Protein AF-A0A841QDM2-F1 (afdb_monomer_lite)

pLDDT: mean 86.26, std 13.37, range [43.81, 97.69]

Radius of gyration: 16.76 Å; chains: 1; bounding box: 40×32×51 Å

Secondary structure (DSSP, 8-state):
-TTPPPS-S-----HHHHHHHHHHHHHTGGGGB-HHHHHS-HHHHHHHHHHHHHS---GGGGTS-TT--GGGGB-----GGGTTEEEEEEE-SSEEEEEEEETT----EEEEEEHHHHHHHHHHHHHHHHHHHHHHHHHHHTT--

Organism: NCBI:txid104100

Foldseek 3Di:
DVPDDAFDPPFDDPLVLLLVLLVLLLVLVVLQEFVVLVVDDQVSNCCQLVCQVPPVDPPCPVRGDPPHGSCNQWPDRPTPRCVQKTWGWHDNPFKIWIWMDGHPDPDIDIDIDTPCVVSVVSVVVSVVSVVVVVVVVVVVVVPDD

Structure (mmCIF, N/CA/C/O backbone):
data_AF-A0A841QDM2-F1
#
_entry.id   AF-A0A841QDM2-F1
#
loop_
_atom_site.group_PDB
_atom_site.id
_atom_site.type_symbol
_atom_site.label_atom_id
_atom_site.label_alt_id
_atom_site.label_comp_id
_atom_site.label_asym_id
_atom_site.label_entity_id
_atom_site.label_seq_id
_atom_site.pdbx_PDB_ins_code
_atom_site.Cartn_x
_atom_site.Cartn_y
_atom_site.Cartn_z
_atom_site.occupancy
_atom_site.B_iso_or_equiv
_atom_site.auth_seq_id
_atom_site.auth_comp_id
_atom_site.auth_asym_id
_atom_site.auth_atom_id
_atom_site.pdbx_PDB_model_num
ATOM 1 N N . MET A 1 1 ? 2.039 -11.012 5.760 1.00 49.34 1 MET A N 1
ATOM 2 C CA . MET A 1 1 ? 2.157 -11.367 4.325 1.00 49.34 1 MET A CA 1
ATOM 3 C C . MET A 1 1 ? 2.892 -12.697 4.216 1.00 49.34 1 MET A C 1
ATOM 5 O O . MET A 1 1 ? 3.932 -12.818 4.847 1.00 49.34 1 MET A O 1
ATOM 9 N N . ASN A 1 2 ? 2.353 -13.704 3.515 1.00 53.72 2 ASN A N 1
ATOM 10 C CA . ASN A 1 2 ? 2.955 -15.052 3.395 1.00 53.72 2 ASN A CA 1
ATOM 11 C C . ASN A 1 2 ? 3.383 -15.689 4.737 1.00 53.72 2 ASN A C 1
ATOM 13 O O . ASN A 1 2 ? 4.485 -16.208 4.866 1.00 53.72 2 ASN A O 1
ATOM 17 N N . GLY A 1 3 ? 2.538 -15.588 5.769 1.00 55.59 3 GLY A N 1
ATOM 18 C CA . GLY A 1 3 ? 2.848 -16.091 7.116 1.00 55.59 3 GLY A CA 1
ATOM 19 C C . GLY A 1 3 ? 3.820 -15.228 7.935 1.00 55.59 3 GLY A C 1
ATOM 20 O O . GLY A 1 3 ? 3.918 -15.416 9.143 1.00 55.59 3 GLY A O 1
ATOM 21 N N . CYS A 1 4 ? 4.484 -14.233 7.336 1.00 53.91 4 CYS A N 1
ATOM 22 C CA . CYS A 1 4 ? 5.298 -13.265 8.068 1.00 53.91 4 CYS A CA 1
ATOM 23 C C . CYS A 1 4 ? 4.424 -12.155 8.665 1.00 53.91 4 CYS A C 1
ATOM 25 O O . CYS A 1 4 ? 3.693 -11.462 7.943 1.00 53.91 4 CYS A O 1
ATOM 27 N N . VAL A 1 5 ? 4.527 -11.969 9.981 1.00 67.06 5 VAL A N 1
ATOM 28 C CA . VAL A 1 5 ? 3.983 -10.807 10.692 1.00 67.06 5 VAL A CA 1
ATOM 29 C C . VAL A 1 5 ? 4.941 -9.637 10.486 1.00 67.06 5 VAL A C 1
ATOM 31 O O . VAL A 1 5 ? 6.140 -9.768 10.727 1.00 67.06 5 VAL A O 1
ATOM 34 N N . LEU A 1 6 ? 4.419 -8.511 10.001 1.00 64.44 6 LEU A N 1
ATOM 35 C CA . LEU A 1 6 ? 5.178 -7.270 9.869 1.00 64.44 6 LEU A CA 1
ATOM 36 C C . LEU A 1 6 ? 4.888 -6.386 11.087 1.00 64.44 6 LEU A C 1
ATOM 38 O O . LEU A 1 6 ? 3.729 -6.211 11.460 1.00 64.44 6 LEU A O 1
ATOM 42 N N . GLY A 1 7 ? 5.954 -5.851 11.681 1.00 54.94 7 GLY A N 1
ATOM 43 C CA . GLY A 1 7 ? 5.921 -4.919 12.806 1.00 54.94 7 GLY A CA 1
ATOM 44 C C . GLY A 1 7 ? 5.952 -5.535 14.211 1.00 54.94 7 GLY A C 1
ATOM 45 O O . GLY A 1 7 ? 5.644 -6.708 14.408 1.00 54.94 7 GLY A O 1
ATOM 46 N N . GLU A 1 8 ? 6.357 -4.739 15.207 1.00 57.28 8 GLU A N 1
ATOM 47 C CA . GLU A 1 8 ? 6.402 -5.138 16.626 1.00 57.28 8 GLU A CA 1
ATOM 48 C C . GLU A 1 8 ? 5.228 -4.547 17.415 1.00 57.28 8 GLU A C 1
ATOM 50 O O . GLU A 1 8 ? 5.129 -3.333 17.518 1.00 57.28 8 GLU A O 1
ATOM 55 N N . PHE A 1 9 ? 4.382 -5.358 18.061 1.00 56.91 9 PHE A N 1
ATOM 56 C CA . PHE A 1 9 ? 3.168 -4.923 18.794 1.00 56.91 9 PHE A CA 1
ATOM 57 C C . PHE A 1 9 ? 3.385 -3.972 20.001 1.00 56.91 9 PHE A C 1
ATOM 59 O O . PHE A 1 9 ? 2.481 -3.763 20.808 1.00 56.91 9 PHE A O 1
ATOM 66 N N . LYS A 1 10 ? 4.573 -3.385 20.166 1.00 47.97 10 LYS A N 1
ATOM 67 C CA . LYS A 1 10 ? 4.925 -2.484 21.265 1.00 47.97 10 LYS A CA 1
ATOM 68 C C . LYS A 1 10 ? 4.774 -1.022 20.843 1.00 47.97 10 LYS A C 1
ATOM 70 O O . LYS A 1 10 ? 5.720 -0.385 20.383 1.00 47.97 10 LYS A O 1
ATOM 75 N N . GLY A 1 11 ? 3.594 -0.453 21.064 1.00 51.41 11 GLY A N 1
ATOM 76 C CA . GLY A 1 11 ? 3.388 0.986 20.911 1.00 51.41 11 GLY A CA 1
ATOM 77 C C . GLY A 1 11 ? 1.936 1.395 20.749 1.00 51.41 11 GLY A C 1
ATOM 78 O O . GLY A 1 11 ? 1.173 0.714 20.076 1.00 51.41 11 GLY A O 1
ATOM 79 N N . GLY A 1 12 ? 1.573 2.526 21.351 1.00 54.81 12 GLY A N 1
ATOM 80 C CA . GLY A 1 12 ? 0.278 3.157 21.129 1.00 54.81 12 GLY A CA 1
ATOM 81 C C . GLY A 1 12 ? 0.324 4.055 19.898 1.00 54.81 12 GLY A C 1
ATOM 82 O O . GLY A 1 12 ? 1.246 4.852 19.747 1.00 54.81 12 GLY A O 1
ATOM 83 N N . VAL A 1 13 ? -0.684 3.934 19.043 1.00 64.56 13 VAL A N 1
ATOM 84 C CA . VAL A 1 13 ? -1.106 4.994 18.126 1.00 64.56 13 VAL A CA 1
ATOM 85 C C . VAL A 1 13 ? -2.523 5.361 18.496 1.00 64.56 13 VAL A C 1
ATOM 87 O O . VAL A 1 13 ? -3.289 4.505 18.944 1.00 64.56 13 VAL A O 1
ATOM 90 N N . SER A 1 14 ? -2.848 6.644 18.364 1.00 77.38 14 SER A N 1
ATOM 91 C CA . SER A 1 14 ? -4.208 7.109 18.581 1.00 77.38 14 SER A CA 1
ATOM 92 C C . SER A 1 14 ? -5.146 6.320 17.674 1.00 77.38 14 SER A C 1
ATOM 94 O O . SER A 1 14 ? -4.948 6.263 16.461 1.00 77.38 14 SER A O 1
ATOM 96 N N . LEU A 1 15 ? -6.187 5.728 18.259 1.00 82.94 15 LEU A N 1
ATOM 97 C CA . LEU A 1 15 ? -7.240 5.037 17.517 1.00 82.94 15 LEU A CA 1
ATOM 98 C C . LEU A 1 15 ? -7.808 5.922 16.394 1.00 82.94 15 LEU A C 1
ATOM 100 O O . LEU A 1 15 ? -8.088 5.427 15.307 1.00 82.94 15 LEU A O 1
ATOM 104 N N . ARG A 1 16 ? -7.882 7.239 16.634 1.00 83.75 16 ARG A N 1
ATOM 105 C CA . ARG A 1 16 ? -8.276 8.249 15.644 1.00 83.75 16 ARG A CA 1
ATOM 106 C C . ARG A 1 16 ? -7.358 8.261 14.421 1.00 83.75 16 ARG A C 1
ATOM 108 O O . ARG A 1 16 ? -7.853 8.323 13.303 1.00 83.75 16 ARG A O 1
ATOM 115 N N . ASP A 1 17 ? -6.045 8.221 14.627 1.00 84.25 17 ASP A N 1
ATOM 116 C CA . ASP A 1 17 ? -5.070 8.338 13.538 1.00 84.25 17 ASP A CA 1
ATOM 117 C C . ASP A 1 17 ? -5.052 7.056 12.707 1.00 84.25 17 ASP A C 1
ATOM 119 O O . ASP A 1 17 ? -5.096 7.115 11.482 1.00 84.25 17 ASP A O 1
ATOM 123 N N . ALA A 1 18 ? -5.081 5.891 13.366 1.00 87.19 18 ALA A N 1
ATOM 124 C CA . ALA A 1 18 ? -5.186 4.604 12.680 1.00 87.19 18 ALA A CA 1
ATOM 125 C C . ALA A 1 18 ? -6.480 4.506 11.852 1.00 87.19 18 ALA A C 1
ATOM 127 O O . ALA A 1 18 ? -6.435 4.098 10.691 1.00 87.19 18 ALA A O 1
ATOM 128 N N . TRP A 1 19 ? -7.613 4.930 12.424 1.00 89.94 19 TRP A N 1
ATOM 129 C CA . TRP A 1 19 ? -8.898 5.006 11.725 1.00 89.94 19 TRP A CA 1
ATOM 130 C C . TRP A 1 19 ? -8.836 5.966 10.528 1.00 89.94 19 TRP A C 1
ATOM 132 O O . TRP A 1 19 ? -9.226 5.594 9.423 1.00 89.94 19 TRP A O 1
ATOM 142 N N . SER A 1 20 ? -8.276 7.166 10.715 1.00 89.00 20 SER A N 1
ATOM 143 C CA . SER A 1 20 ? -8.191 8.187 9.665 1.00 89.00 20 SER A CA 1
ATOM 144 C C . SER A 1 20 ? -7.286 7.764 8.508 1.00 89.00 20 SER A C 1
ATOM 146 O O . SER A 1 20 ? -7.636 7.995 7.354 1.00 89.00 20 SER A O 1
ATOM 148 N N . ILE A 1 21 ? -6.135 7.147 8.796 1.00 90.06 21 ILE A N 1
ATOM 149 C CA . ILE A 1 21 ? -5.211 6.658 7.764 1.00 90.06 21 ILE A CA 1
ATOM 150 C C . ILE A 1 21 ? -5.860 5.525 6.968 1.00 90.06 21 ILE A C 1
ATOM 152 O O . ILE A 1 21 ? -5.791 5.514 5.741 1.00 90.06 21 ILE A O 1
ATOM 156 N N .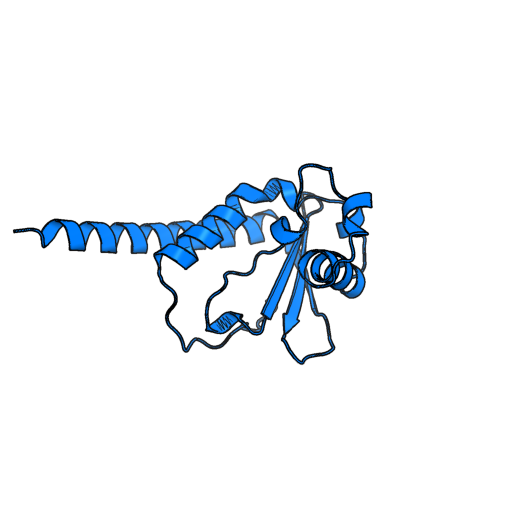 LEU A 1 22 ? -6.521 4.581 7.644 1.00 91.88 22 LEU A N 1
ATOM 157 C CA . LEU A 1 22 ? -7.167 3.469 6.954 1.00 91.88 22 LEU A CA 1
ATOM 158 C C . LEU A 1 22 ? -8.340 3.936 6.079 1.00 91.88 22 LEU A C 1
ATOM 160 O O . LEU A 1 22 ? -8.502 3.436 4.967 1.00 91.88 22 LEU A O 1
ATOM 164 N N . LEU A 1 23 ? -9.115 4.921 6.543 1.00 92.38 23 LEU A N 1
ATOM 165 C CA . LEU A 1 23 ? -10.171 5.539 5.743 1.00 92.38 23 LEU A CA 1
ATOM 166 C C . LEU A 1 23 ? -9.610 6.173 4.461 1.00 92.38 23 LEU A C 1
ATOM 168 O O . LEU A 1 23 ? -10.159 5.945 3.384 1.00 92.38 23 LEU A O 1
ATOM 172 N N . ASP A 1 24 ? -8.504 6.916 4.565 1.00 92.44 24 ASP A N 1
ATOM 173 C CA . ASP A 1 24 ? -7.834 7.531 3.412 1.00 92.44 24 ASP A CA 1
ATOM 174 C C . ASP A 1 24 ? -7.343 6.469 2.411 1.00 92.44 24 ASP A C 1
ATOM 176 O O . ASP A 1 24 ? -7.616 6.566 1.212 1.00 92.44 24 ASP A O 1
ATOM 180 N N . ILE A 1 25 ? -6.723 5.388 2.907 1.00 93.56 25 ILE A N 1
ATOM 181 C CA . ILE A 1 25 ? -6.304 4.244 2.082 1.00 93.56 25 ILE A CA 1
ATOM 182 C C . ILE A 1 25 ? -7.505 3.653 1.327 1.00 93.56 25 ILE A C 1
ATOM 184 O O . ILE A 1 25 ? -7.417 3.413 0.122 1.00 93.56 25 ILE A O 1
ATOM 188 N N . ILE A 1 26 ? -8.641 3.424 1.985 1.00 93.19 26 ILE A N 1
ATOM 189 C CA . ILE A 1 26 ? -9.825 2.845 1.329 1.00 93.19 26 ILE A CA 1
ATOM 190 C C . ILE A 1 26 ? -10.384 3.799 0.265 1.00 93.19 26 ILE A C 1
ATOM 192 O O . ILE A 1 26 ? -10.632 3.389 -0.872 1.00 93.19 26 ILE A O 1
ATOM 196 N N . GLN A 1 27 ? -10.534 5.085 0.592 1.00 93.06 27 GLN A N 1
ATOM 197 C CA . GLN A 1 27 ? -11.095 6.085 -0.324 1.00 93.06 27 GLN A CA 1
ATOM 198 C C . GLN A 1 27 ? -10.248 6.268 -1.589 1.00 93.06 27 GLN A C 1
ATOM 200 O O . GLN A 1 27 ? -10.789 6.486 -2.676 1.00 93.06 27 GLN A O 1
ATOM 205 N N . LYS A 1 28 ? -8.927 6.110 -1.475 1.00 91.75 28 LYS A N 1
ATOM 206 C CA . LYS A 1 28 ? -7.976 6.270 -2.581 1.00 91.75 28 LYS A CA 1
ATOM 207 C C . LYS A 1 28 ? -7.746 5.015 -3.416 1.00 91.75 28 LYS A C 1
ATOM 209 O O . LYS A 1 28 ? -6.875 5.027 -4.282 1.00 91.75 28 LYS A O 1
ATOM 214 N N . LYS A 1 29 ? -8.537 3.946 -3.243 1.00 91.44 29 LYS A N 1
ATOM 215 C CA . LYS A 1 29 ? -8.386 2.694 -4.013 1.00 91.44 29 LYS A CA 1
ATOM 216 C C . LYS A 1 29 ? -8.168 2.918 -5.509 1.00 91.44 29 LYS A C 1
ATOM 218 O O . LYS A 1 29 ? -7.237 2.368 -6.087 1.00 91.44 29 LYS A O 1
ATOM 223 N N . LYS A 1 30 ? -9.013 3.735 -6.143 1.00 93.19 30 LYS A N 1
ATOM 224 C CA . LYS A 1 30 ? -8.956 3.968 -7.597 1.00 93.19 30 LYS A CA 1
ATOM 225 C C . LYS A 1 30 ? -7.635 4.590 -8.058 1.00 93.19 30 LYS A C 1
ATOM 227 O O . LYS A 1 30 ? -7.236 4.374 -9.199 1.00 93.19 30 LYS A O 1
ATOM 232 N N . ASN A 1 31 ? -6.941 5.314 -7.183 1.00 93.38 31 ASN A N 1
ATOM 233 C CA . ASN A 1 31 ? -5.665 5.942 -7.509 1.00 93.38 31 ASN A CA 1
ATOM 234 C C . ASN A 1 31 ? -4.524 4.917 -7.571 1.00 93.38 31 ASN A C 1
ATOM 236 O O . ASN A 1 31 ? -3.544 5.158 -8.266 1.00 93.38 31 ASN A O 1
ATOM 240 N N . ARG A 1 32 ? -4.689 3.749 -6.929 1.00 93.38 32 ARG A N 1
ATOM 241 C CA . ARG A 1 32 ? -3.721 2.641 -6.953 1.00 93.38 32 ARG A CA 1
ATOM 242 C C . ARG A 1 32 ? -3.797 1.766 -8.202 1.00 93.38 32 ARG A C 1
ATOM 244 O O . ARG A 1 32 ? -2.940 0.904 -8.383 1.00 93.38 32 ARG A O 1
ATOM 251 N N . ILE A 1 33 ? -4.815 1.953 -9.045 1.00 95.12 33 ILE A N 1
ATOM 252 C CA . ILE A 1 33 ? -4.952 1.209 -10.299 1.00 95.12 33 ILE A CA 1
ATOM 253 C C . ILE A 1 33 ? -4.074 1.882 -11.358 1.00 95.12 33 ILE A C 1
ATOM 255 O O . ILE A 1 33 ? -4.362 3.004 -11.788 1.00 95.12 33 ILE A O 1
ATOM 259 N N . ASN A 1 34 ? -2.996 1.205 -11.754 1.00 96.25 34 ASN A N 1
ATOM 260 C CA . ASN A 1 34 ? -2.080 1.653 -12.800 1.00 96.25 34 ASN A CA 1
ATOM 261 C C . ASN A 1 34 ? -1.378 0.439 -13.430 1.00 96.25 34 ASN A C 1
ATOM 263 O O . ASN A 1 34 ? -0.520 -0.175 -12.797 1.00 96.25 34 ASN A O 1
ATOM 267 N N . LEU A 1 35 ? -1.755 0.101 -14.668 1.00 95.62 35 LEU A N 1
ATOM 268 C CA . LEU A 1 35 ? -1.248 -1.087 -15.362 1.00 95.62 35 LEU A CA 1
ATOM 269 C C . LEU A 1 35 ? 0.249 -0.981 -15.683 1.00 95.62 35 LEU A C 1
ATOM 271 O O . LEU A 1 35 ? 0.975 -1.953 -15.518 1.00 95.62 35 LEU A O 1
ATOM 275 N N . GLU A 1 36 ? 0.718 0.204 -16.071 1.00 96.75 36 GLU A N 1
ATOM 276 C CA . GLU A 1 36 ? 2.119 0.422 -16.439 1.00 96.75 36 GLU A CA 1
ATOM 277 C C . GLU A 1 36 ? 3.053 0.202 -15.244 1.00 96.75 36 GLU A C 1
ATOM 279 O O . GLU A 1 36 ? 4.029 -0.537 -15.346 1.00 96.75 36 GLU A O 1
ATOM 284 N N . ILE A 1 37 ? 2.716 0.754 -14.073 1.00 96.75 37 ILE A N 1
ATOM 285 C CA . ILE A 1 37 ? 3.457 0.480 -12.834 1.00 96.75 37 ILE A CA 1
ATOM 286 C C . ILE A 1 37 ? 3.274 -0.984 -12.421 1.00 96.75 37 ILE A C 1
ATOM 288 O O . ILE A 1 37 ? 4.222 -1.625 -11.972 1.00 96.75 37 ILE A O 1
ATOM 292 N N . TYR A 1 38 ? 2.067 -1.537 -12.568 1.00 97.25 38 TYR A N 1
ATOM 293 C CA . TYR A 1 38 ? 1.797 -2.924 -12.206 1.00 97.25 38 TYR A CA 1
ATOM 294 C C . TYR A 1 38 ? 2.655 -3.911 -13.002 1.00 97.25 38 TYR A C 1
ATOM 296 O O . TYR A 1 38 ? 3.044 -4.935 -12.454 1.00 97.25 38 TYR A O 1
ATOM 304 N N . GLU A 1 39 ? 2.991 -3.644 -14.260 1.00 97.25 39 GLU A N 1
ATOM 305 C CA . GLU A 1 39 ? 3.816 -4.540 -15.082 1.00 97.25 39 GLU A CA 1
ATOM 306 C C . GLU A 1 39 ? 5.299 -4.549 -14.678 1.00 97.25 39 GLU A C 1
ATOM 308 O O . GLU A 1 39 ? 6.008 -5.515 -14.969 1.00 97.25 39 GLU A O 1
ATOM 313 N N . MET A 1 40 ? 5.754 -3.550 -13.919 1.00 97.69 40 MET A N 1
ATOM 314 C CA . MET A 1 40 ? 7.136 -3.453 -13.450 1.00 97.69 40 MET A CA 1
ATOM 315 C C . MET A 1 40 ? 7.494 -4.540 -12.422 1.00 97.69 40 MET A C 1
ATOM 317 O O . MET A 1 40 ? 6.641 -5.153 -11.761 1.00 97.69 40 MET A O 1
ATOM 321 N N . ASP A 1 41 ? 8.793 -4.796 -12.272 1.00 97.44 41 ASP A N 1
ATOM 322 C CA . ASP A 1 41 ? 9.309 -5.650 -11.205 1.00 97.44 41 ASP A CA 1
ATOM 323 C C . ASP A 1 41 ? 9.231 -4.948 -9.834 1.00 97.44 41 ASP A C 1
ATOM 325 O O . ASP A 1 41 ? 9.073 -3.732 -9.735 1.00 97.44 41 ASP A O 1
ATOM 329 N N . TYR A 1 42 ? 9.328 -5.721 -8.749 1.00 97.62 42 TYR A N 1
ATOM 330 C CA . TYR A 1 42 ? 9.096 -5.204 -7.398 1.00 97.62 42 TYR A CA 1
ATOM 331 C C . TYR A 1 42 ? 10.092 -4.128 -6.955 1.00 97.62 42 TYR A C 1
ATOM 333 O O . TYR A 1 42 ? 9.693 -3.207 -6.242 1.00 97.62 42 TYR A O 1
ATOM 341 N N . GLU A 1 43 ? 11.361 -4.233 -7.355 1.00 97.12 43 GLU A N 1
ATOM 342 C CA . GLU A 1 43 ? 12.390 -3.247 -7.005 1.00 97.12 43 GLU A CA 1
ATOM 343 C C . GLU A 1 43 ? 12.120 -1.931 -7.744 1.00 97.12 43 GLU A C 1
ATOM 345 O O . GLU A 1 43 ? 12.150 -0.855 -7.138 1.00 97.12 43 GLU A O 1
ATOM 350 N N . THR A 1 44 ? 11.760 -2.011 -9.029 1.00 97.00 44 THR A N 1
ATOM 351 C CA . THR A 1 44 ? 11.351 -0.840 -9.812 1.00 97.00 44 THR A CA 1
ATOM 352 C C . THR A 1 44 ? 10.105 -0.175 -9.224 1.00 97.00 44 THR A C 1
ATOM 354 O O . THR A 1 44 ? 10.146 1.022 -8.958 1.00 97.00 44 THR A O 1
ATOM 357 N N . ILE A 1 45 ? 9.034 -0.922 -8.921 1.00 97.50 45 ILE A N 1
ATOM 358 C CA . ILE A 1 45 ? 7.827 -0.353 -8.282 1.00 97.50 45 ILE A CA 1
ATOM 359 C C . ILE A 1 45 ? 8.195 0.375 -6.987 1.00 97.50 45 ILE A C 1
ATOM 361 O O . ILE A 1 45 ? 7.776 1.511 -6.762 1.00 97.50 45 ILE A O 1
ATOM 365 N N . PHE A 1 46 ? 8.974 -0.282 -6.124 1.00 96.75 46 PHE A N 1
ATOM 366 C CA . PHE A 1 46 ? 9.341 0.284 -4.834 1.00 96.75 46 PHE A CA 1
ATOM 367 C C . PHE A 1 46 ? 10.146 1.574 -5.002 1.00 96.75 46 PHE A C 1
ATOM 369 O O . PHE A 1 46 ? 9.802 2.578 -4.384 1.00 96.75 46 PHE A O 1
ATOM 376 N N . SER A 1 47 ? 11.189 1.553 -5.836 1.00 95.31 47 SER A N 1
ATOM 377 C CA . SER A 1 47 ? 12.057 2.712 -6.076 1.00 95.31 47 SER A CA 1
ATOM 378 C C . SER A 1 47 ? 11.296 3.896 -6.664 1.00 95.31 47 SER A C 1
ATOM 380 O O . SER A 1 47 ? 11.332 4.965 -6.066 1.00 95.31 47 SER A O 1
ATOM 382 N N . ILE A 1 48 ? 10.530 3.726 -7.749 1.00 95.81 48 ILE A N 1
ATOM 383 C CA . ILE A 1 48 ? 9.878 4.876 -8.399 1.00 95.81 48 ILE A CA 1
ATOM 384 C C . ILE A 1 48 ? 8.848 5.565 -7.496 1.00 95.81 48 ILE A C 1
ATOM 386 O O . ILE A 1 48 ? 8.714 6.786 -7.540 1.00 95.81 48 ILE A O 1
ATOM 390 N N . ILE A 1 49 ? 8.128 4.800 -6.665 1.00 96.06 49 ILE A N 1
ATOM 391 C CA . ILE A 1 49 ? 7.156 5.362 -5.721 1.00 96.06 49 ILE A CA 1
ATOM 392 C C . ILE A 1 49 ? 7.901 6.030 -4.565 1.00 96.06 49 ILE A C 1
ATOM 394 O O . ILE A 1 49 ? 7.594 7.163 -4.198 1.00 96.06 49 ILE A O 1
ATOM 398 N N . ASN A 1 50 ? 8.898 5.346 -3.999 1.00 94.56 50 ASN A N 1
ATOM 399 C CA . ASN A 1 50 ? 9.662 5.846 -2.865 1.00 94.56 50 ASN A CA 1
ATOM 400 C C . ASN A 1 50 ? 10.422 7.135 -3.199 1.00 94.56 50 ASN A C 1
ATOM 402 O O . ASN A 1 50 ? 10.379 8.091 -2.427 1.00 94.56 50 ASN A O 1
ATOM 406 N N . ASP A 1 51 ? 11.084 7.180 -4.350 1.00 93.69 51 ASP A N 1
ATOM 407 C CA . ASP A 1 51 ? 11.913 8.312 -4.757 1.00 93.69 51 ASP A CA 1
ATOM 408 C C . ASP A 1 51 ? 11.054 9.555 -5.056 1.00 93.69 51 ASP A C 1
ATOM 410 O O . ASP A 1 51 ? 11.460 10.682 -4.758 1.00 93.69 51 ASP A O 1
ATOM 414 N N . ALA A 1 52 ? 9.821 9.357 -5.530 1.00 93.19 52 ALA A N 1
ATOM 415 C CA . ALA A 1 52 ? 8.846 10.428 -5.719 1.00 93.19 52 ALA A CA 1
ATOM 416 C C . ALA A 1 52 ? 8.293 11.008 -4.413 1.00 93.19 52 ALA A C 1
ATOM 418 O O . ALA A 1 52 ? 7.866 12.163 -4.392 1.00 93.19 52 ALA A O 1
ATOM 419 N N . ILE A 1 53 ? 8.297 10.227 -3.330 1.00 91.75 53 ILE A N 1
ATOM 420 C CA . ILE A 1 53 ? 7.856 10.683 -2.007 1.00 91.75 53 ILE A CA 1
ATOM 421 C C . ILE A 1 53 ? 9.025 11.310 -1.230 1.00 91.75 53 ILE A C 1
ATOM 423 O O . ILE A 1 53 ? 8.825 12.303 -0.531 1.00 91.75 53 ILE A O 1
ATOM 427 N N . TYR A 1 54 ? 10.239 10.758 -1.346 1.00 90.31 54 TYR A N 1
ATOM 428 C CA . TYR A 1 54 ? 11.346 11.062 -0.430 1.00 90.31 54 TYR A CA 1
ATOM 429 C C . TYR A 1 54 ? 12.635 11.581 -1.085 1.00 90.31 54 TYR A C 1
ATOM 431 O O . TYR A 1 54 ? 13.540 11.996 -0.363 1.00 90.31 54 TYR A O 1
ATOM 439 N N . SER A 1 55 ? 12.781 11.545 -2.413 1.00 85.12 55 SER A N 1
ATOM 440 C CA . SER A 1 55 ? 14.068 11.806 -3.089 1.00 85.12 55 SER A CA 1
ATOM 441 C C . SER A 1 55 ? 14.005 12.839 -4.217 1.00 85.12 55 SER A C 1
ATOM 443 O O . SER A 1 55 ? 14.963 12.964 -4.975 1.00 85.12 55 SER A O 1
ATOM 445 N N . ASN A 1 56 ? 12.925 13.628 -4.295 1.00 83.38 56 ASN A N 1
ATOM 446 C CA . ASN A 1 56 ? 12.708 14.657 -5.325 1.00 83.38 56 ASN A CA 1
ATOM 447 C C . ASN A 1 56 ? 12.833 14.125 -6.769 1.00 83.38 56 ASN A C 1
ATOM 449 O O . ASN A 1 56 ? 13.145 14.885 -7.687 1.00 83.38 56 ASN A O 1
ATOM 453 N N . ASP A 1 57 ? 12.600 12.827 -6.975 1.00 90.38 57 ASP A N 1
ATOM 454 C CA . ASP A 1 57 ? 12.598 12.206 -8.294 1.00 90.38 57 ASP A CA 1
ATOM 455 C C . ASP A 1 57 ? 11.160 12.042 -8.779 1.00 90.38 57 ASP A C 1
ATOM 457 O O . ASP A 1 57 ? 10.392 11.219 -8.288 1.00 90.38 57 ASP A O 1
ATOM 461 N N . PHE A 1 58 ? 10.790 12.835 -9.776 1.00 88.38 58 PHE A N 1
ATOM 462 C CA . PHE A 1 58 ? 9.413 12.931 -10.239 1.00 88.38 58 PHE A CA 1
ATOM 463 C C . PHE A 1 58 ? 9.115 12.056 -11.465 1.00 88.38 58 PHE A C 1
ATOM 465 O O . PHE A 1 58 ? 8.097 12.262 -12.122 1.00 88.38 58 PHE A O 1
ATOM 472 N N . ARG A 1 59 ? 9.950 11.048 -11.771 1.00 90.50 59 ARG A N 1
ATOM 473 C CA . ARG A 1 59 ? 9.743 10.142 -12.921 1.00 90.50 59 ARG A CA 1
ATOM 474 C C . ARG A 1 59 ? 8.372 9.465 -12.928 1.00 90.50 59 ARG A C 1
ATOM 476 O O . ARG A 1 59 ? 7.798 9.292 -14.000 1.00 90.50 59 ARG A O 1
ATOM 483 N N . ILE A 1 60 ? 7.826 9.130 -11.757 1.00 91.50 60 ILE A N 1
ATOM 484 C CA . ILE A 1 60 ? 6.497 8.508 -11.650 1.00 91.50 60 ILE A CA 1
ATOM 485 C C . ILE A 1 60 ? 5.383 9.382 -12.248 1.00 91.50 60 ILE A C 1
ATOM 487 O O . ILE A 1 60 ? 4.411 8.850 -12.774 1.00 91.50 60 ILE A O 1
ATOM 491 N N . TYR A 1 61 ? 5.533 10.711 -12.235 1.00 91.75 61 TYR A N 1
ATOM 492 C CA . TYR A 1 61 ? 4.532 11.654 -12.750 1.00 91.75 61 TYR A CA 1
ATOM 493 C C . TYR A 1 61 ? 4.470 11.704 -14.283 1.00 91.75 61 TYR A C 1
ATOM 495 O O . TYR A 1 61 ? 3.549 12.296 -14.831 1.00 91.75 61 TYR A O 1
ATOM 503 N N . ASN A 1 62 ? 5.390 11.024 -14.976 1.00 92.25 62 ASN A N 1
ATOM 504 C CA . ASN A 1 62 ? 5.255 10.748 -16.408 1.00 92.25 62 ASN A CA 1
ATOM 505 C C . ASN A 1 62 ? 4.334 9.544 -16.694 1.00 92.25 62 ASN A C 1
ATOM 507 O O . ASN A 1 62 ? 3.934 9.355 -17.837 1.00 92.25 62 ASN A O 1
ATOM 511 N N . ILE A 1 63 ? 4.035 8.731 -15.672 1.00 92.12 63 ILE A N 1
ATOM 512 C CA . ILE A 1 63 ? 3.284 7.467 -15.767 1.00 92.12 63 ILE A CA 1
ATOM 513 C C . ILE A 1 63 ? 1.884 7.609 -15.154 1.00 92.12 63 ILE A C 1
ATOM 515 O O . ILE A 1 63 ? 0.914 7.002 -15.611 1.00 92.12 63 ILE A O 1
ATOM 519 N N . ILE A 1 64 ? 1.762 8.382 -14.072 1.00 91.25 64 ILE A N 1
ATOM 520 C CA . ILE A 1 64 ? 0.491 8.582 -13.370 1.00 91.25 64 ILE A CA 1
ATOM 521 C C . ILE A 1 64 ? -0.227 9.840 -13.859 1.00 91.25 64 ILE A C 1
ATOM 523 O O . ILE A 1 64 ? 0.390 10.812 -14.278 1.00 91.25 64 ILE A O 1
ATOM 527 N N . GLU A 1 65 ? -1.557 9.823 -13.779 1.00 86.12 65 GLU A N 1
ATOM 528 C CA . GLU A 1 65 ? -2.398 10.974 -14.119 1.00 86.12 65 GLU A CA 1
ATOM 529 C C . GLU A 1 65 ? -2.068 12.195 -13.240 1.00 86.12 65 GLU A C 1
ATOM 531 O O . GLU A 1 65 ? -1.835 12.047 -12.043 1.00 86.12 65 GLU A O 1
ATOM 536 N N . GLU A 1 66 ? -2.164 13.408 -13.799 1.00 79.50 66 GLU A N 1
ATOM 537 C CA . GLU A 1 66 ? -1.800 14.688 -13.150 1.00 79.50 66 GLU A CA 1
ATOM 538 C C . GLU A 1 66 ? -2.485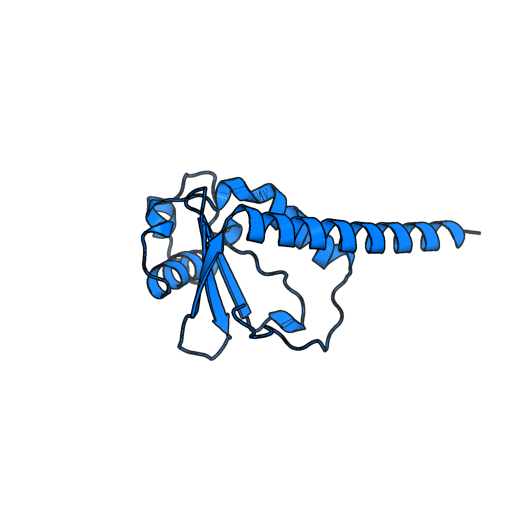 14.935 -11.788 1.00 79.50 66 GLU A C 1
ATOM 540 O O . GLU A 1 66 ? -1.978 15.667 -10.943 1.00 79.50 66 GLU A O 1
ATOM 545 N N . LYS A 1 67 ? -3.641 14.304 -11.544 1.00 83.38 67 LYS A N 1
ATOM 546 C CA . LYS A 1 67 ? -4.405 14.424 -10.290 1.00 83.38 67 LYS A CA 1
ATOM 547 C C . LYS A 1 67 ? -4.027 13.391 -9.222 1.00 83.38 67 LYS A C 1
ATOM 549 O O . LYS A 1 67 ? -4.594 13.435 -8.131 1.00 83.38 67 LYS A O 1
ATOM 554 N N . LYS A 1 68 ? -3.149 12.434 -9.535 1.00 89.12 68 LYS A N 1
ATOM 555 C CA . LYS A 1 68 ? -2.734 11.358 -8.627 1.00 89.12 68 LYS A CA 1
ATOM 556 C C . LYS A 1 68 ? -1.411 11.715 -7.962 1.00 89.12 68 LYS A C 1
ATOM 558 O O . LYS A 1 68 ? -0.517 12.279 -8.586 1.00 89.12 68 LYS A O 1
ATOM 563 N N . PHE A 1 69 ? -1.274 11.330 -6.699 1.00 91.62 69 PHE A N 1
ATOM 564 C CA . PHE A 1 69 ? -0.041 11.519 -5.942 1.00 91.62 69 PHE A CA 1
ATOM 565 C C . PHE A 1 69 ? 0.657 10.179 -5.728 1.00 91.62 69 PHE A C 1
ATOM 567 O O . PHE A 1 69 ? 0.000 9.169 -5.483 1.00 91.62 69 PHE A O 1
ATOM 574 N N . ALA A 1 70 ? 1.994 10.163 -5.735 1.00 92.88 70 ALA A N 1
ATOM 575 C CA . ALA A 1 70 ? 2.764 8.948 -5.443 1.00 92.88 70 ALA A CA 1
ATOM 576 C C . ALA A 1 70 ? 2.414 8.343 -4.064 1.00 92.88 70 ALA A C 1
ATOM 578 O O . ALA A 1 70 ? 2.411 7.126 -3.886 1.00 92.88 70 ALA A O 1
ATOM 579 N N . ALA A 1 71 ? 2.041 9.186 -3.097 1.00 92.56 71 ALA A N 1
ATOM 580 C CA . ALA A 1 71 ? 1.613 8.754 -1.768 1.00 92.56 71 ALA A CA 1
ATOM 581 C C . ALA A 1 71 ? 0.324 7.911 -1.775 1.00 92.56 71 ALA A C 1
ATOM 583 O O . ALA A 1 71 ? 0.119 7.129 -0.848 1.00 92.56 71 ALA A O 1
ATOM 584 N N . ASP A 1 72 ? -0.517 8.009 -2.810 1.00 94.25 72 ASP A N 1
ATOM 585 C CA . ASP A 1 72 ? -1.771 7.250 -2.893 1.00 94.25 72 ASP A CA 1
ATOM 586 C C . ASP A 1 72 ? -1.537 5.738 -3.072 1.00 94.25 72 ASP A C 1
ATOM 588 O O . ASP A 1 72 ? -2.426 4.934 -2.782 1.00 94.25 72 ASP A O 1
ATOM 592 N N . PHE A 1 73 ? -0.335 5.339 -3.508 1.00 94.88 73 PHE A N 1
ATOM 593 C CA . PHE A 1 73 ? 0.091 3.939 -3.567 1.00 94.88 73 PHE A CA 1
ATOM 594 C C . PHE A 1 73 ? 0.493 3.374 -2.200 1.00 94.88 73 PHE A C 1
ATOM 596 O O . PHE A 1 73 ? 0.610 2.157 -2.062 1.00 94.88 73 PHE A O 1
ATOM 603 N N . SER A 1 74 ? 0.699 4.214 -1.181 1.00 94.19 74 SER A N 1
ATOM 604 C CA . SER A 1 74 ? 0.994 3.750 0.176 1.00 94.19 74 SER A CA 1
ATOM 605 C C . SER A 1 74 ? -0.239 3.126 0.819 1.00 94.19 74 SER A C 1
ATOM 607 O O . SER A 1 74 ? -1.321 3.708 0.834 1.00 94.19 74 SER A O 1
ATOM 609 N N . VAL A 1 75 ? -0.058 1.937 1.391 1.00 91.94 75 VAL A N 1
ATOM 610 C CA . VAL A 1 75 ? -1.076 1.255 2.213 1.00 91.94 75 VAL A CA 1
ATOM 611 C C . VAL A 1 75 ? -0.582 1.033 3.644 1.00 91.94 75 VAL A C 1
ATOM 613 O O . VAL A 1 75 ? -1.108 0.202 4.386 1.00 91.94 75 VAL A O 1
ATOM 616 N N . LEU A 1 76 ? 0.466 1.761 4.032 1.00 87.88 76 LEU A N 1
ATOM 617 C CA . LEU A 1 76 ? 1.038 1.706 5.365 1.00 87.88 76 LEU A CA 1
ATOM 618 C C . LEU A 1 76 ? 0.153 2.474 6.350 1.00 87.88 76 LEU A C 1
ATOM 620 O O . LEU A 1 76 ? -0.051 3.679 6.222 1.00 87.88 76 LEU A O 1
ATOM 624 N N . ILE A 1 77 ? -0.308 1.787 7.391 1.00 82.56 77 ILE A N 1
ATOM 625 C CA . ILE A 1 77 ? -0.850 2.456 8.570 1.00 82.56 77 ILE A CA 1
ATOM 626 C C . ILE A 1 77 ? 0.347 2.810 9.453 1.00 82.56 77 ILE A C 1
ATOM 628 O O . ILE A 1 77 ? 1.016 1.905 9.954 1.00 82.56 77 ILE A O 1
ATOM 632 N N . ASN A 1 78 ? 0.624 4.107 9.626 1.00 73.25 78 ASN A N 1
ATOM 633 C CA . ASN A 1 78 ? 1.765 4.630 10.392 1.00 73.25 78 ASN A CA 1
ATOM 634 C C . ASN A 1 78 ? 1.595 4.410 11.902 1.00 73.25 78 ASN A C 1
ATOM 636 O O . ASN A 1 78 ? 1.468 5.348 12.689 1.00 73.25 78 ASN A O 1
ATOM 640 N N . VAL A 1 79 ? 1.581 3.144 12.309 1.00 72.50 79 VAL A N 1
ATOM 641 C CA . VAL A 1 79 ? 1.624 2.735 13.705 1.00 72.50 79 VAL A CA 1
ATOM 642 C C . VAL A 1 79 ? 3.058 2.493 14.152 1.00 72.50 79 VAL A C 1
ATOM 644 O O . VAL A 1 79 ? 3.887 2.098 13.340 1.00 72.50 79 VAL A O 1
ATOM 647 N N . LYS A 1 80 ? 3.369 2.691 15.444 1.00 69.00 80 LYS A N 1
ATOM 648 C CA . LYS A 1 80 ? 4.736 2.533 15.984 1.00 69.00 80 LYS A CA 1
ATOM 649 C C . LYS A 1 80 ? 5.385 1.201 15.587 1.00 69.00 80 LYS A C 1
ATOM 651 O O . LYS A 1 80 ? 6.565 1.166 15.266 1.00 69.00 80 LYS A O 1
ATOM 656 N N . SER A 1 81 ? 4.591 0.131 15.565 1.00 65.94 81 SER A N 1
ATOM 657 C CA . SER A 1 81 ? 5.013 -1.204 15.142 1.00 65.94 81 SER A CA 1
ATOM 658 C C . SER A 1 81 ? 5.478 -1.270 13.685 1.00 65.94 81 SER A C 1
ATOM 660 O O . SER A 1 81 ? 6.290 -2.123 13.349 1.00 65.94 81 SER A O 1
ATOM 662 N N . MET A 1 82 ? 4.983 -0.377 12.833 1.00 76.12 82 MET A N 1
ATOM 663 C CA . MET A 1 82 ? 5.154 -0.367 11.382 1.00 76.12 82 MET A CA 1
ATOM 664 C C . MET A 1 82 ? 6.046 0.779 10.883 1.00 76.12 82 MET A C 1
ATOM 666 O O . MET A 1 82 ? 6.256 0.873 9.681 1.00 76.12 82 MET A O 1
ATOM 670 N N . LEU A 1 83 ? 6.595 1.625 11.766 1.00 78.31 83 LEU A N 1
ATOM 671 C CA . LEU A 1 83 ? 7.410 2.788 11.367 1.00 78.31 83 LEU A CA 1
ATOM 672 C C . LEU A 1 83 ? 8.669 2.407 10.579 1.00 78.31 83 LEU A C 1
ATOM 674 O O . LEU A 1 83 ? 9.107 3.162 9.719 1.00 78.31 83 LEU A O 1
ATOM 678 N N . ASP A 1 84 ? 9.218 1.221 10.840 1.00 86.56 84 ASP A N 1
ATOM 679 C CA . ASP A 1 84 ? 10.375 0.700 10.111 1.00 86.56 84 ASP A CA 1
ATOM 680 C C . ASP A 1 84 ? 9.983 0.007 8.803 1.00 86.56 84 ASP A C 1
ATOM 682 O O . ASP A 1 84 ? 10.804 -0.689 8.214 1.00 86.56 84 ASP A O 1
ATOM 686 N N . TRP A 1 85 ? 8.734 0.103 8.358 1.00 90.38 85 TRP A N 1
ATOM 687 C CA . TRP A 1 85 ? 8.272 -0.543 7.139 1.00 90.38 85 TRP A CA 1
ATOM 688 C C . TRP A 1 85 ? 7.766 0.485 6.149 1.00 90.38 85 TRP A C 1
ATOM 690 O O . TRP A 1 85 ? 7.149 1.479 6.505 1.00 90.38 85 TRP A O 1
ATOM 700 N N . THR A 1 86 ? 7.981 0.191 4.878 1.00 93.00 86 THR A N 1
ATOM 701 C CA . THR A 1 86 ? 7.353 0.890 3.765 1.00 93.00 86 THR A CA 1
ATOM 702 C C . THR A 1 86 ? 6.575 -0.143 2.974 1.00 93.00 86 THR A C 1
ATOM 704 O O . THR A 1 86 ? 7.118 -1.209 2.676 1.00 93.00 86 THR A O 1
ATOM 707 N N . ILE A 1 87 ? 5.304 0.138 2.684 1.00 94.88 87 ILE A N 1
ATOM 708 C CA . ILE A 1 87 ? 4.408 -0.786 1.985 1.00 94.88 87 ILE A CA 1
ATOM 709 C C . ILE A 1 87 ? 3.635 -0.006 0.924 1.00 94.88 87 ILE A C 1
ATOM 711 O O . ILE A 1 87 ? 2.850 0.885 1.255 1.00 94.88 87 ILE A O 1
ATOM 715 N N . TYR A 1 88 ? 3.826 -0.388 -0.335 1.00 96.38 88 TYR A N 1
ATOM 716 C CA . TYR A 1 88 ? 3.072 0.130 -1.469 1.00 96.38 88 TYR A CA 1
ATOM 717 C C . TYR A 1 88 ? 2.202 -0.960 -2.086 1.00 96.38 88 TYR A C 1
ATOM 719 O O . TYR A 1 88 ? 2.522 -2.149 -2.017 1.00 96.38 88 TYR A O 1
ATOM 727 N N . CYS A 1 89 ? 1.100 -0.545 -2.696 1.00 96.44 89 CYS A N 1
ATOM 728 C CA . CYS A 1 89 ? 0.149 -1.414 -3.367 1.00 96.44 89 CYS A CA 1
ATOM 729 C C . CYS A 1 89 ? -0.201 -0.831 -4.733 1.00 96.44 89 CYS A C 1
ATOM 731 O O . CYS A 1 89 ? -0.640 0.315 -4.824 1.00 96.44 89 CYS A O 1
ATOM 733 N N . VAL A 1 90 ? -0.034 -1.636 -5.780 1.00 97.00 90 VAL A N 1
ATOM 734 C CA . VAL A 1 90 ? -0.382 -1.284 -7.161 1.00 97.00 90 VAL A CA 1
ATOM 735 C C . VAL A 1 90 ? -1.321 -2.349 -7.709 1.00 97.00 90 VAL A C 1
ATOM 737 O O . VAL A 1 90 ? -1.064 -3.540 -7.530 1.00 97.00 90 VAL A O 1
ATOM 740 N N . SER A 1 91 ? -2.400 -1.929 -8.364 1.00 96.12 91 SER A N 1
ATOM 741 C CA . SER A 1 91 ? -3.461 -2.805 -8.865 1.00 96.12 91 SER A CA 1
ATOM 742 C C . SER A 1 91 ? -3.573 -2.735 -10.389 1.00 96.12 91 SER A C 1
ATOM 744 O O . SER A 1 91 ? -3.449 -1.656 -10.971 1.00 96.12 91 SER A O 1
ATOM 746 N N . ASP A 1 92 ? -3.868 -3.867 -11.030 1.00 95.94 92 ASP A N 1
ATOM 747 C CA . ASP A 1 92 ? -4.355 -3.920 -12.421 1.00 95.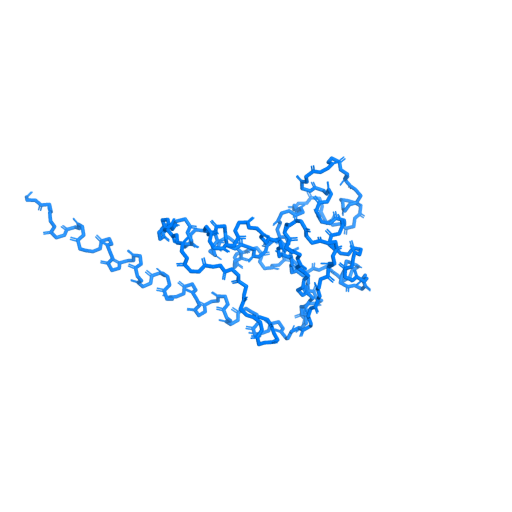94 92 ASP A CA 1
ATOM 748 C C . ASP A 1 92 ? -5.899 -3.889 -12.506 1.00 95.94 92 ASP A C 1
ATOM 750 O O . ASP A 1 92 ? -6.477 -3.950 -13.590 1.00 95.94 92 ASP A O 1
ATOM 754 N N . GLY A 1 93 ? -6.578 -3.787 -11.356 1.00 93.69 93 GLY A N 1
ATOM 755 C CA . GLY A 1 93 ? -8.034 -3.853 -11.212 1.00 93.69 93 GLY A CA 1
ATOM 756 C C . GLY A 1 93 ? -8.567 -5.223 -10.776 1.00 93.69 93 GLY A C 1
ATOM 757 O O . GLY A 1 93 ? -9.676 -5.289 -10.251 1.00 93.69 93 GLY A O 1
ATOM 758 N N . ASN A 1 94 ? -7.783 -6.294 -10.922 1.00 94.88 94 ASN A N 1
ATOM 759 C CA . ASN A 1 94 ? -8.136 -7.661 -10.521 1.00 94.88 94 ASN A CA 1
ATOM 760 C C . ASN A 1 94 ? -7.175 -8.228 -9.465 1.00 94.88 94 ASN A C 1
ATOM 762 O O . ASN A 1 94 ? -7.584 -8.954 -8.554 1.00 94.88 94 ASN A O 1
ATOM 766 N N . MET A 1 95 ? -5.896 -7.892 -9.582 1.00 97.44 95 MET A N 1
ATOM 767 C CA . MET A 1 95 ? -4.785 -8.353 -8.767 1.00 97.44 95 MET A CA 1
ATOM 768 C C . MET A 1 95 ? -3.991 -7.153 -8.256 1.00 97.44 95 MET A C 1
ATOM 770 O O . MET A 1 95 ? -3.871 -6.122 -8.911 1.00 97.44 95 MET A O 1
ATOM 774 N N . ASN A 1 96 ? -3.413 -7.311 -7.071 1.00 96.56 96 ASN A N 1
ATOM 775 C CA . ASN A 1 96 ? -2.538 -6.335 -6.444 1.00 96.56 96 ASN A CA 1
ATOM 776 C C . ASN A 1 96 ? -1.124 -6.893 -6.322 1.00 96.56 96 ASN A C 1
ATOM 778 O O . ASN A 1 96 ? -0.928 -8.014 -5.846 1.00 96.56 96 ASN A O 1
ATOM 782 N N . LYS A 1 97 ? -0.144 -6.063 -6.678 1.00 97.31 97 LYS A N 1
ATOM 783 C CA . LYS A 1 97 ? 1.250 -6.194 -6.262 1.00 97.31 97 LYS A CA 1
ATOM 784 C C . LYS A 1 97 ? 1.450 -5.365 -5.003 1.00 97.31 97 LYS A C 1
ATOM 786 O O . LYS A 1 97 ? 1.440 -4.137 -5.047 1.00 97.31 97 LYS A O 1
ATOM 791 N N . LEU A 1 98 ? 1.646 -6.049 -3.882 1.00 96.31 98 LEU A N 1
ATOM 792 C CA . LEU A 1 98 ? 2.115 -5.432 -2.647 1.00 96.31 98 LEU A CA 1
ATOM 793 C C . LEU A 1 98 ? 3.634 -5.517 -2.631 1.00 96.31 98 LEU A C 1
ATOM 795 O O . LEU A 1 98 ? 4.172 -6.623 -2.646 1.00 96.31 98 LEU A O 1
ATOM 799 N N . VAL A 1 99 ? 4.311 -4.373 -2.580 1.00 97.06 99 VAL A N 1
ATOM 800 C CA . VAL A 1 99 ? 5.769 -4.296 -2.436 1.00 97.06 99 VAL A CA 1
ATOM 801 C C . VAL A 1 99 ? 6.121 -3.669 -1.102 1.00 97.06 99 VAL A C 1
ATOM 803 O O . VAL A 1 99 ? 5.496 -2.700 -0.670 1.00 97.06 99 VAL A O 1
ATOM 806 N N . TYR A 1 100 ? 7.099 -4.242 -0.413 1.00 95.25 100 TYR A N 1
ATOM 807 C CA . TYR A 1 100 ? 7.446 -3.802 0.926 1.00 95.25 100 TYR A CA 1
ATOM 808 C C . TYR A 1 100 ? 8.920 -3.995 1.251 1.00 95.25 100 TYR A C 1
ATOM 810 O O . TYR A 1 100 ? 9.585 -4.910 0.761 1.00 95.25 100 TYR A O 1
ATOM 818 N N . LYS A 1 101 ? 9.421 -3.122 2.122 1.00 94.31 101 LYS A N 1
ATOM 819 C CA . LYS A 1 101 ? 10.815 -3.099 2.565 1.00 94.31 101 LYS A CA 1
ATOM 820 C C . LYS A 1 101 ? 10.880 -2.672 4.025 1.00 94.31 101 LYS A C 1
ATOM 822 O O . LYS A 1 101 ? 10.164 -1.760 4.433 1.00 94.31 101 LYS A O 1
ATOM 827 N N . LYS A 1 102 ? 11.747 -3.328 4.799 1.00 91.62 102 LYS A N 1
ATOM 828 C CA . LYS A 1 102 ? 12.103 -2.876 6.148 1.00 91.62 102 LYS A CA 1
ATOM 829 C C . LYS A 1 102 ? 13.220 -1.837 6.056 1.00 91.62 102 LYS A C 1
ATOM 831 O O . LYS A 1 102 ? 14.182 -2.039 5.313 1.00 91.62 102 LYS A O 1
ATOM 836 N N . HIS A 1 103 ? 13.132 -0.770 6.834 1.00 84.19 103 HIS A N 1
ATOM 837 C CA . HIS A 1 103 ? 14.189 0.210 7.022 1.00 84.19 103 HIS A CA 1
ATOM 838 C C . HIS A 1 103 ? 15.484 -0.513 7.432 1.00 84.19 103 HIS A C 1
ATOM 840 O O . HIS A 1 103 ? 15.454 -1.456 8.227 1.00 84.19 103 HIS A O 1
ATOM 846 N N . ASN A 1 104 ? 16.611 -0.126 6.831 1.00 82.50 104 ASN A N 1
ATOM 847 C CA . ASN A 1 104 ? 17.926 -0.784 6.947 1.00 82.50 104 ASN A CA 1
ATOM 848 C C . ASN A 1 104 ? 18.064 -2.189 6.326 1.00 82.50 104 ASN A C 1
ATOM 850 O O . ASN A 1 104 ? 19.124 -2.801 6.440 1.00 82.50 104 ASN A O 1
ATOM 854 N N . CYS A 1 105 ? 17.047 -2.713 5.637 1.00 86.81 105 CYS A N 1
ATOM 855 C CA . CYS A 1 105 ? 17.205 -3.887 4.778 1.00 86.81 105 CYS A CA 1
ATOM 856 C C . CYS A 1 105 ? 17.434 -3.441 3.331 1.00 86.81 105 CYS A C 1
ATOM 858 O O . CYS A 1 105 ? 16.773 -2.520 2.864 1.00 86.81 105 CYS A O 1
ATOM 860 N N . HIS A 1 106 ? 18.332 -4.095 2.592 1.00 87.38 106 HIS A N 1
ATOM 861 C CA . HIS A 1 106 ? 18.531 -3.787 1.169 1.00 87.38 106 HIS A CA 1
ATOM 862 C C . HIS A 1 106 ? 17.488 -4.432 0.256 1.00 87.38 106 HIS A C 1
ATOM 864 O O . HIS A 1 106 ? 17.294 -3.958 -0.855 1.00 87.38 106 HIS A O 1
ATOM 870 N N . LYS A 1 107 ? 16.810 -5.483 0.723 1.00 93.81 107 LYS A N 1
ATOM 871 C CA . LYS A 1 107 ? 15.946 -6.320 -0.104 1.00 93.81 107 LYS A CA 1
ATOM 872 C C . LYS A 1 107 ? 14.515 -5.790 -0.148 1.00 93.81 107 LYS A C 1
ATOM 874 O O . LYS A 1 107 ? 13.901 -5.623 0.909 1.00 93.81 107 LYS A O 1
ATOM 879 N N . VAL A 1 108 ? 13.969 -5.599 -1.349 1.00 96.19 108 VAL A N 1
ATOM 880 C CA . VAL A 1 108 ? 12.526 -5.426 -1.537 1.00 96.19 108 VAL A CA 1
ATOM 881 C C . VAL A 1 108 ? 11.868 -6.796 -1.638 1.00 96.19 108 VAL A C 1
ATOM 883 O O . VAL A 1 108 ? 12.387 -7.751 -2.221 1.00 96.19 108 VAL A O 1
ATOM 886 N N . HIS A 1 109 ? 10.702 -6.902 -1.022 1.00 95.56 109 HIS A N 1
ATOM 887 C CA . HIS A 1 109 ? 9.845 -8.068 -1.100 1.00 95.56 109 HIS A CA 1
ATOM 888 C C . HIS A 1 109 ? 8.560 -7.705 -1.834 1.00 95.56 109 HIS A C 1
ATOM 890 O O . HIS A 1 109 ? 8.098 -6.568 -1.762 1.00 95.56 109 HIS A O 1
ATOM 896 N N . GLY A 1 110 ? 7.967 -8.687 -2.509 1.00 95.19 110 GLY A N 1
ATOM 897 C CA . GLY A 1 110 ? 6.690 -8.512 -3.179 1.00 95.19 110 GLY A CA 1
ATOM 898 C C . GLY A 1 110 ? 5.794 -9.730 -3.038 1.00 95.19 110 GLY A C 1
ATOM 899 O O . GLY A 1 110 ? 6.270 -10.862 -2.912 1.00 95.19 110 GLY A O 1
ATOM 900 N N . VAL A 1 111 ? 4.488 -9.491 -3.045 1.00 95.75 111 VAL A N 1
ATOM 901 C CA . VAL A 1 111 ? 3.462 -10.532 -3.050 1.00 95.75 111 VAL A CA 1
ATOM 902 C C . VAL A 1 111 ? 2.318 -10.135 -3.976 1.00 95.75 111 VAL A C 1
ATOM 904 O O . VAL A 1 111 ? 1.913 -8.974 -4.020 1.00 95.75 111 VAL A O 1
ATOM 907 N N . LEU A 1 112 ? 1.805 -11.122 -4.709 1.00 96.31 112 LEU A N 1
ATOM 908 C CA . LEU A 1 112 ? 0.598 -10.992 -5.514 1.00 96.31 112 LEU A CA 1
ATOM 909 C C . LEU A 1 112 ? -0.609 -11.432 -4.698 1.00 96.31 112 LEU A C 1
ATOM 911 O O . LEU A 1 112 ? -0.596 -12.508 -4.097 1.00 96.31 112 LEU A O 1
ATOM 915 N N . MET A 1 113 ? -1.656 -10.614 -4.689 1.00 94.69 113 MET A N 1
ATOM 916 C CA . MET A 1 113 ? -2.902 -10.917 -3.992 1.00 94.69 113 MET A CA 1
ATOM 917 C C . MET A 1 113 ? -4.115 -10.506 -4.830 1.00 94.69 113 MET A C 1
ATOM 919 O O . MET A 1 113 ? -4.068 -9.463 -5.477 1.00 94.69 113 MET A O 1
ATOM 923 N N . PRO A 1 114 ? -5.218 -11.270 -4.800 1.00 95.62 114 PRO A N 1
ATOM 924 C CA . PRO A 1 114 ? -6.479 -10.841 -5.396 1.00 95.62 114 PRO A CA 1
ATOM 925 C C . PRO A 1 114 ? -6.968 -9.507 -4.820 1.00 95.62 114 PRO A C 1
ATOM 927 O O . PRO A 1 114 ? -6.904 -9.290 -3.607 1.00 95.62 114 PRO A O 1
ATOM 930 N N . ASP A 1 115 ? -7.491 -8.629 -5.676 1.00 91.69 115 ASP A N 1
ATOM 931 C CA . ASP A 1 115 ? -7.972 -7.300 -5.276 1.00 91.69 115 ASP A CA 1
ATOM 932 C C . ASP A 1 115 ? -9.104 -7.359 -4.261 1.00 91.69 115 ASP A C 1
ATOM 934 O O . ASP A 1 115 ? -9.060 -6.692 -3.227 1.00 91.69 115 ASP A O 1
ATOM 938 N N . ASN A 1 116 ? -10.051 -8.268 -4.474 1.00 91.94 116 ASN A N 1
ATOM 939 C CA . ASN A 1 116 ? -11.131 -8.497 -3.527 1.00 91.94 116 ASN A CA 1
ATOM 940 C C . ASN A 1 116 ? -10.630 -8.889 -2.125 1.00 91.94 116 ASN A C 1
ATOM 942 O O . ASN A 1 116 ? -11.266 -8.524 -1.140 1.00 91.94 116 ASN A O 1
ATOM 946 N N . LEU A 1 117 ? -9.508 -9.604 -2.009 1.00 91.88 117 LEU A N 1
ATOM 947 C CA . LEU A 1 117 ? -8.963 -10.044 -0.727 1.00 91.88 117 LEU A CA 1
ATOM 948 C C . LEU A 1 117 ? -8.298 -8.890 0.028 1.00 91.88 117 LEU A C 1
ATOM 950 O O . LEU A 1 117 ? -8.525 -8.742 1.231 1.00 91.88 117 LEU A O 1
ATOM 954 N N . VAL A 1 118 ? -7.500 -8.073 -0.664 1.00 89.06 118 VAL A N 1
ATOM 955 C CA . VAL A 1 118 ? -6.861 -6.885 -0.074 1.00 89.06 118 VAL A CA 1
ATOM 956 C C . VAL A 1 118 ? -7.932 -5.912 0.407 1.00 89.06 118 VAL A C 1
ATOM 958 O O . VAL A 1 118 ? -7.945 -5.528 1.576 1.00 89.06 118 VAL A O 1
ATOM 961 N N . GLU A 1 119 ? -8.891 -5.594 -0.457 1.00 89.75 119 GLU A N 1
ATOM 962 C CA . GLU A 1 119 ? -9.940 -4.623 -0.157 1.00 89.75 119 GLU A CA 1
ATOM 963 C C . GLU A 1 119 ? -10.899 -5.125 0.922 1.00 89.75 119 GLU A C 1
ATOM 965 O O . GLU A 1 119 ? -11.271 -4.363 1.813 1.00 89.75 119 GLU A O 1
ATOM 970 N N . LYS A 1 120 ? -11.255 -6.416 0.919 1.00 92.00 120 LYS A N 1
ATOM 971 C CA . LYS A 1 120 ? -12.025 -7.009 2.020 1.00 92.00 120 LYS A CA 1
ATOM 972 C C . LYS A 1 120 ? -11.275 -6.887 3.345 1.00 92.00 120 LYS A C 1
ATOM 974 O O . LYS A 1 120 ? -11.868 -6.489 4.336 1.00 92.00 120 LYS A O 1
ATOM 979 N N . THR A 1 121 ? -9.974 -7.175 3.364 1.00 91.38 121 THR A N 1
ATOM 980 C CA . THR A 1 121 ? -9.165 -7.103 4.592 1.00 91.38 121 THR A CA 1
ATOM 981 C C . THR A 1 121 ? -9.082 -5.676 5.135 1.00 91.38 121 THR A C 1
ATOM 983 O O . THR A 1 121 ? -9.230 -5.469 6.341 1.00 91.38 121 THR A O 1
ATOM 986 N N . LEU A 1 122 ? -8.879 -4.684 4.261 1.00 91.62 122 LEU A N 1
ATOM 987 C CA . LEU A 1 122 ? -8.861 -3.272 4.649 1.00 91.62 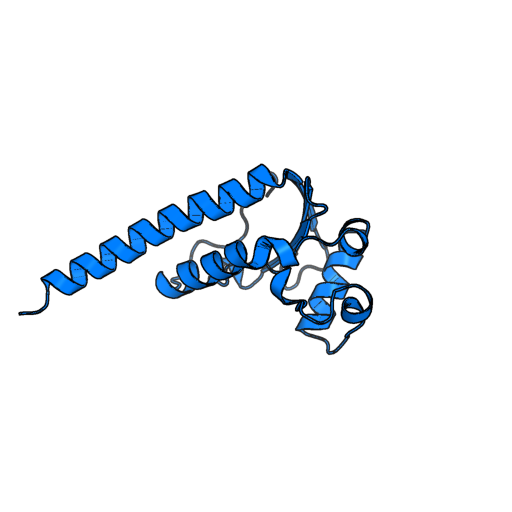122 LEU A CA 1
ATOM 988 C C . LEU A 1 122 ? -10.227 -2.823 5.187 1.00 91.62 122 LEU A C 1
ATOM 990 O O . LEU A 1 122 ? -10.280 -2.210 6.250 1.00 91.62 122 LEU A O 1
ATOM 99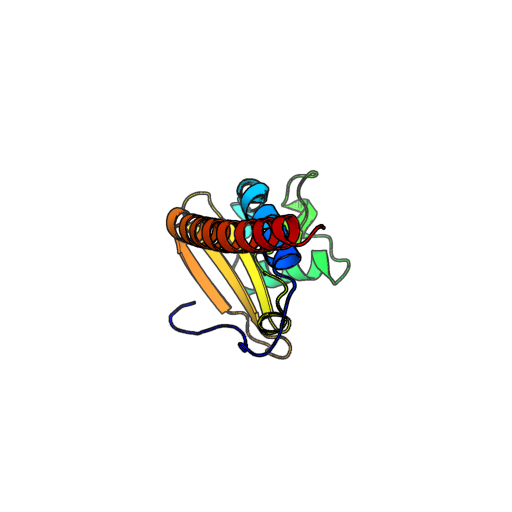4 N N . ASN A 1 123 ? -11.324 -3.184 4.513 1.00 93.00 123 ASN A N 1
ATOM 995 C CA . ASN A 1 123 ? -12.679 -2.841 4.956 1.00 93.00 123 ASN A CA 1
ATOM 996 C C . ASN A 1 123 ? -13.063 -3.527 6.276 1.00 93.00 123 ASN A C 1
ATOM 998 O O . ASN A 1 123 ? -13.570 -2.862 7.175 1.00 93.00 123 ASN A O 1
ATOM 1002 N N . ASP A 1 124 ? -12.776 -4.822 6.434 1.00 94.00 124 ASP A N 1
ATOM 1003 C CA . ASP A 1 124 ? -13.041 -5.562 7.677 1.00 94.00 124 ASP A CA 1
ATOM 1004 C C . ASP A 1 124 ? -12.259 -4.934 8.850 1.00 94.00 124 ASP A C 1
ATOM 1006 O O . ASP A 1 124 ? -12.796 -4.746 9.945 1.00 94.00 124 ASP A O 1
ATOM 1010 N N . THR A 1 125 ? -11.006 -4.530 8.607 1.00 91.38 125 THR A N 1
ATOM 1011 C CA . THR A 1 125 ? -10.179 -3.824 9.600 1.00 91.38 125 THR A CA 1
ATOM 1012 C C . THR A 1 125 ? -10.748 -2.441 9.919 1.00 91.38 125 THR A C 1
ATOM 1014 O O . THR A 1 125 ? -10.779 -2.043 11.084 1.00 91.38 125 THR A O 1
ATOM 1017 N N . PHE A 1 126 ? -11.232 -1.712 8.911 1.00 92.75 126 PHE A N 1
ATOM 1018 C CA . PHE A 1 126 ? -11.843 -0.397 9.092 1.00 92.75 126 PHE A CA 1
ATOM 1019 C C . PHE A 1 126 ? -13.107 -0.473 9.938 1.00 92.75 126 PHE A C 1
ATOM 1021 O O . PHE A 1 126 ? -13.215 0.270 10.906 1.00 92.75 126 PHE A O 1
ATOM 1028 N N . LEU A 1 127 ? -14.014 -1.406 9.644 1.00 93.06 127 LEU A N 1
ATOM 1029 C CA . LEU A 1 127 ? -15.235 -1.601 10.428 1.00 93.06 127 LEU A CA 1
ATOM 1030 C C . LEU A 1 127 ? -14.925 -1.926 11.892 1.00 93.06 127 LEU A C 1
ATOM 1032 O O . LEU A 1 127 ? -15.600 -1.439 12.798 1.00 93.06 127 LEU A O 1
ATOM 1036 N N . TYR A 1 128 ? -13.875 -2.712 12.135 1.00 91.62 128 TYR A N 1
ATOM 1037 C CA . TYR A 1 128 ? -13.423 -3.000 13.490 1.00 91.62 128 TYR A CA 1
ATOM 1038 C C . TYR A 1 128 ? -12.889 -1.749 14.206 1.00 91.62 128 TYR A C 1
ATOM 1040 O O . TYR A 1 128 ? -13.278 -1.477 15.343 1.00 91.62 128 TYR A O 1
ATOM 1048 N N . LEU A 1 129 ? -12.034 -0.957 13.548 1.00 89.50 129 LEU A N 1
ATOM 1049 C CA . LEU A 1 129 ? -11.528 0.298 14.115 1.00 89.50 129 LEU A CA 1
ATOM 1050 C C . LEU A 1 129 ? -12.644 1.326 14.334 1.00 89.50 129 LEU A C 1
ATOM 1052 O O . LEU A 1 129 ? -12.630 2.020 15.346 1.00 89.50 129 LEU A O 1
ATOM 1056 N N . ASP A 1 130 ? -13.611 1.403 13.423 1.00 91.12 130 ASP A N 1
ATOM 1057 C CA . ASP A 1 130 ? -14.765 2.296 13.510 1.00 91.12 130 ASP A CA 1
ATOM 1058 C C . ASP A 1 130 ? -15.657 1.945 14.706 1.00 91.12 130 ASP A C 1
ATOM 1060 O O . ASP A 1 130 ? -16.003 2.812 15.510 1.00 91.12 130 ASP A O 1
ATOM 1064 N N . PHE A 1 131 ? -15.938 0.654 14.904 1.00 91.81 131 PHE A N 1
ATOM 1065 C CA . PHE A 1 131 ? -16.647 0.170 16.085 1.00 91.81 131 PHE A CA 1
ATOM 1066 C C . PHE A 1 131 ? -15.930 0.557 17.386 1.00 91.81 131 PHE A C 1
ATOM 1068 O O . PHE A 1 131 ? -16.565 1.067 18.316 1.00 91.81 131 PHE A O 1
ATOM 1075 N N . LEU A 1 132 ? -14.612 0.338 17.461 1.00 89.81 132 LEU A N 1
ATOM 1076 C CA . LEU A 1 132 ? -13.819 0.719 18.631 1.00 89.81 132 LEU A CA 1
ATOM 1077 C C . LEU A 1 132 ? -13.853 2.235 18.855 1.00 89.81 132 LEU A C 1
ATOM 1079 O O . LEU A 1 132 ? -14.051 2.685 19.983 1.00 89.81 132 LEU A O 1
ATOM 1083 N N . TYR A 1 133 ? -13.695 3.022 17.790 1.00 87.50 133 TYR A N 1
ATOM 1084 C CA . TYR A 1 133 ? -13.652 4.480 17.863 1.00 87.50 133 TYR A CA 1
ATOM 1085 C C . TYR A 1 133 ? -14.979 5.055 18.366 1.00 87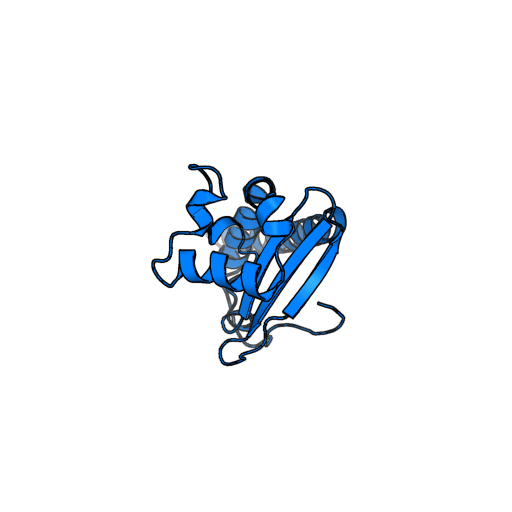.50 133 TYR A C 1
ATOM 1087 O O . TYR A 1 133 ? -15.000 5.816 19.336 1.00 87.50 133 TYR A O 1
ATOM 1095 N N . ASN A 1 134 ? -16.096 4.614 17.786 1.00 87.19 134 ASN A N 1
ATOM 1096 C CA . ASN A 1 134 ? -17.435 5.041 18.189 1.00 87.19 134 ASN A CA 1
ATOM 1097 C C . ASN A 1 134 ? -17.786 4.585 19.614 1.00 87.19 134 ASN A C 1
ATOM 1099 O O . ASN A 1 134 ? -18.408 5.332 20.376 1.00 87.19 134 ASN A O 1
ATOM 1103 N N . SER A 1 135 ? -17.332 3.393 20.015 1.00 89.00 135 SER A N 1
ATOM 1104 C CA . SER A 1 135 ? -17.501 2.903 21.386 1.00 89.00 135 SER A CA 1
ATOM 1105 C C . SER A 1 135 ? -16.802 3.811 22.400 1.00 89.00 135 SER A C 1
ATOM 1107 O O . SER A 1 135 ? -17.413 4.185 23.401 1.00 89.00 135 SER A O 1
ATOM 1109 N N . GLU A 1 136 ? -15.562 4.226 22.136 1.00 85.75 136 GLU A N 1
ATOM 1110 C CA . GLU A 1 136 ? -14.824 5.144 23.014 1.00 85.75 136 GLU A CA 1
ATOM 1111 C C . GLU A 1 136 ? -15.439 6.553 23.052 1.00 85.75 136 GLU A C 1
ATOM 1113 O O . GLU A 1 136 ? -15.566 7.146 24.126 1.00 85.75 136 GLU A O 1
ATOM 1118 N N . LEU A 1 137 ? -15.917 7.073 21.916 1.00 84.00 137 LEU A N 1
ATOM 1119 C CA . LEU A 1 137 ? -16.635 8.353 21.881 1.00 84.00 137 LEU A CA 1
ATOM 1120 C C . LEU A 1 137 ? -17.911 8.328 22.736 1.00 84.00 137 LEU A C 1
ATOM 1122 O O . LEU A 1 137 ? -18.170 9.269 23.489 1.00 84.00 137 LEU A O 1
ATOM 1126 N N . SER A 1 138 ? -18.683 7.239 22.671 1.00 81.94 138 SER A N 1
ATOM 1127 C CA . SER A 1 138 ? -19.928 7.093 23.438 1.00 81.94 138 SER A CA 1
ATOM 1128 C C . SER A 1 138 ? -19.703 7.020 24.955 1.00 81.94 138 SER A C 1
ATOM 1130 O O . SER A 1 138 ? -20.529 7.506 25.730 1.00 81.94 138 SER A O 1
ATOM 1132 N N . LYS A 1 139 ? -18.568 6.462 25.402 1.00 79.88 139 LYS A N 1
ATOM 1133 C CA . LYS A 1 139 ? -18.173 6.451 26.821 1.00 79.88 139 LYS A CA 1
ATOM 1134 C C . LYS A 1 139 ? -17.850 7.858 27.313 1.00 79.88 139 LYS A C 1
ATOM 1136 O O . LYS A 1 139 ? -18.282 8.236 28.398 1.00 79.88 139 LYS A O 1
ATOM 1141 N N . ASN A 1 140 ? -17.149 8.643 26.498 1.00 63.06 140 ASN A N 1
ATOM 1142 C CA . ASN A 1 140 ? -16.782 10.015 26.845 1.00 63.06 140 ASN A CA 1
ATOM 1143 C C . ASN A 1 140 ? -17.997 10.951 26.935 1.00 63.06 140 ASN A C 1
ATOM 1145 O O . ASN A 1 140 ? -17.993 11.863 27.754 1.00 63.06 140 ASN A O 1
ATOM 1149 N N . GLN A 1 141 ? -19.065 10.697 26.171 1.00 59.84 141 GLN A N 1
ATOM 1150 C CA . GLN A 1 141 ? -20.314 11.467 26.260 1.00 59.84 141 GLN A CA 1
ATOM 1151 C C . GLN A 1 141 ? -21.132 11.171 27.528 1.00 59.84 141 GLN A C 1
ATOM 1153 O O . GLN A 1 141 ? -21.870 12.037 27.985 1.00 59.84 141 GLN A O 1
ATOM 1158 N N . LYS A 1 142 ? -20.991 9.982 28.133 1.00 56.66 142 LYS A N 1
ATOM 1159 C CA . LYS A 1 142 ? -21.669 9.622 29.397 1.00 56.66 142 LYS A CA 1
ATOM 1160 C C . LYS A 1 142 ? -21.005 10.200 30.653 1.00 56.66 142 LYS A C 1
ATOM 1162 O O . LYS A 1 142 ? -21.591 10.114 31.725 1.00 56.66 142 LYS A O 1
ATOM 1167 N N . ASN A 1 143 ? -19.808 10.772 30.522 1.00 50.59 143 ASN A N 1
ATOM 1168 C CA . ASN A 1 143 ? -19.015 11.318 31.627 1.00 50.59 143 ASN A CA 1
ATOM 1169 C C . ASN A 1 143 ? -19.003 12.857 31.667 1.00 50.59 143 ASN A C 1
ATOM 1171 O O . ASN A 1 143 ? -18.153 13.441 32.337 1.00 50.59 143 ASN A O 1
ATOM 1175 N N . ILE A 1 144 ? -19.915 13.518 30.948 1.00 43.81 144 ILE A N 1
ATOM 1176 C CA . ILE A 1 144 ? -20.116 14.967 31.047 1.00 43.81 144 ILE A CA 1
ATOM 1177 C C . ILE A 1 144 ? -21.210 15.193 32.109 1.00 43.81 144 ILE A C 1
ATOM 1179 O O . ILE A 1 144 ? -22.336 14.751 31.870 1.00 43.81 144 ILE A O 1
ATOM 1183 N N . PRO A 1 145 ? -20.886 15.771 33.284 1.00 50.25 145 PRO A N 1
ATOM 1184 C CA . PRO A 1 145 ? -21.865 16.061 34.333 1.00 50.25 145 PRO A CA 1
ATOM 1185 C C . PRO A 1 145 ? -22.870 17.143 33.926 1.00 50.25 145 PRO A C 1
ATOM 1187 O O . PRO A 1 145 ? -22.507 18.021 33.107 1.00 50.25 145 PRO A O 1
#

InterPro domains:
  IPR028958 Immunity protein 42 [PF15593] (2-124)

Sequence (145 aa):
MNGCVLGEFKGGVSLRDAWSILLDIIQKKKNRINLEIYEMDYETIFSIINDAIYSNDFRIYNIIEEKKFAADFSVLINVKSMLDWTIYCVSDGNMNKLVYKKHNCHKVHGVLMPDNLVEKTLNDTFLYLDFLYNSELSKNQKNIP